Protein AF-A0A956T0K8-F1 (afdb_monomer_lite)

Structure (mmCIF, N/CA/C/O backbone):
data_AF-A0A956T0K8-F1
#
_entry.id   AF-A0A956T0K8-F1
#
loop_
_atom_site.group_PDB
_atom_site.id
_atom_site.type_symbol
_atom_site.label_atom_id
_atom_site.label_alt_id
_atom_site.label_comp_id
_atom_site.label_asym_id
_atom_site.label_entity_id
_atom_site.label_seq_id
_atom_site.pdbx_PDB_ins_code
_atom_site.Cartn_x
_atom_site.Cartn_y
_atom_site.Cartn_z
_atom_site.occupancy
_atom_site.B_iso_or_equiv
_atom_site.auth_seq_id
_atom_site.auth_comp_id
_atom_site.auth_asym_id
_atom_site.auth_atom_id
_atom_site.pdbx_PDB_model_num
ATOM 1 N N . MET A 1 1 ? -19.008 9.176 50.178 1.00 55.12 1 MET A N 1
ATOM 2 C CA . MET A 1 1 ? -18.070 8.315 49.416 1.00 55.12 1 MET A CA 1
ATOM 3 C C . MET A 1 1 ? -18.674 7.719 48.138 1.00 55.12 1 MET A C 1
ATOM 5 O O . MET A 1 1 ? -17.923 7.568 47.186 1.00 55.12 1 MET A O 1
ATOM 9 N N . ALA A 1 2 ? -19.985 7.441 48.067 1.00 60.44 2 ALA A N 1
ATOM 10 C CA . ALA A 1 2 ? -20.646 6.871 46.877 1.00 60.44 2 ALA A CA 1
ATOM 11 C C . ALA A 1 2 ? -20.454 7.692 45.579 1.00 60.44 2 ALA A C 1
ATOM 13 O O . ALA A 1 2 ? -19.979 7.152 44.586 1.00 60.44 2 ALA A O 1
ATOM 14 N N . LYS A 1 3 ? -20.647 9.020 45.631 1.00 66.50 3 LYS A N 1
ATOM 15 C CA . LYS A 1 3 ? -20.487 9.917 44.465 1.00 66.50 3 LYS A CA 1
ATOM 16 C C . LYS A 1 3 ? -19.107 9.870 43.793 1.00 66.50 3 LYS A C 1
ATOM 18 O O . LYS A 1 3 ? -19.010 10.012 42.582 1.00 66.50 3 LYS A O 1
ATOM 23 N N . LYS A 1 4 ? -18.023 9.663 44.556 1.00 71.81 4 LYS A N 1
ATOM 24 C CA . LYS A 1 4 ? -16.666 9.564 43.981 1.00 71.81 4 LYS A CA 1
ATOM 25 C C . LYS A 1 4 ? -16.478 8.268 43.188 1.00 71.81 4 LYS A C 1
ATOM 27 O O . LYS A 1 4 ? -15.819 8.306 42.160 1.00 71.81 4 LYS A O 1
ATOM 32 N N . LYS A 1 5 ? -17.062 7.150 43.640 1.00 75.56 5 LYS A N 1
ATOM 33 C CA . LYS A 1 5 ? -17.030 5.872 42.908 1.00 75.56 5 LYS A CA 1
ATOM 34 C C . LYS A 1 5 ? -17.850 5.942 41.619 1.00 75.56 5 LYS A C 1
ATOM 36 O O . LYS A 1 5 ? -17.378 5.468 40.597 1.00 75.56 5 LYS A O 1
ATOM 41 N N . GLU A 1 6 ? -19.018 6.579 41.650 1.00 80.69 6 GLU A N 1
ATOM 42 C CA . GLU A 1 6 ? -19.872 6.766 40.465 1.00 80.69 6 GLU A CA 1
ATOM 43 C C . GLU A 1 6 ? -19.186 7.612 39.383 1.00 80.69 6 GLU A C 1
ATOM 45 O O . GLU A 1 6 ? -19.193 7.234 38.216 1.00 80.69 6 GLU A O 1
ATOM 50 N N . ILE A 1 7 ? -18.511 8.702 39.771 1.00 84.12 7 ILE A N 1
ATOM 51 C CA . ILE A 1 7 ? -17.726 9.532 38.841 1.00 84.12 7 ILE A CA 1
ATOM 52 C C . ILE A 1 7 ? -16.559 8.738 38.235 1.00 84.12 7 ILE A C 1
ATOM 54 O O . ILE A 1 7 ? -16.278 8.870 37.048 1.00 84.12 7 ILE A O 1
ATOM 58 N N . LEU A 1 8 ? -15.894 7.894 39.028 1.00 85.88 8 LEU A N 1
ATOM 59 C CA . LEU A 1 8 ? -14.761 7.085 38.568 1.00 85.88 8 LEU A CA 1
ATOM 60 C C . LEU A 1 8 ? -15.205 5.991 37.587 1.00 85.88 8 LEU A C 1
ATOM 62 O O . LEU A 1 8 ? -14.549 5.778 36.573 1.00 85.88 8 LEU A O 1
ATOM 66 N N . ILE A 1 9 ? -16.347 5.351 37.851 1.00 88.19 9 ILE A N 1
ATOM 67 C CA . ILE A 1 9 ? -16.958 4.374 36.940 1.00 88.19 9 ILE A CA 1
ATOM 68 C C . ILE A 1 9 ? -17.377 5.059 35.636 1.00 88.19 9 ILE A C 1
ATOM 70 O O . ILE A 1 9 ? -17.067 4.550 34.564 1.00 88.19 9 ILE A O 1
ATOM 74 N N . LEU A 1 10 ? -18.012 6.232 35.707 1.00 88.69 10 LEU A N 1
ATOM 75 C CA . LEU A 1 10 ? -18.404 6.990 34.519 1.00 88.69 10 LEU A CA 1
ATOM 76 C C . LEU A 1 10 ? -17.187 7.396 33.675 1.00 88.69 10 LEU A C 1
ATOM 78 O O . LEU A 1 10 ? -17.200 7.215 32.461 1.00 88.69 10 LEU A O 1
ATOM 82 N N . ALA A 1 11 ? -16.119 7.886 34.308 1.00 86.88 11 ALA A N 1
ATOM 83 C CA . ALA A 1 11 ? -14.879 8.232 33.617 1.00 86.88 11 ALA A CA 1
ATOM 84 C C . ALA A 1 11 ? -14.235 7.011 32.940 1.00 86.88 11 ALA A C 1
ATOM 86 O O . ALA A 1 11 ? -13.750 7.118 31.817 1.00 86.88 11 ALA A O 1
ATOM 87 N N . LEU A 1 12 ? -14.277 5.844 33.588 1.00 90.56 12 LEU A N 1
ATOM 88 C CA . LEU A 1 12 ? -13.732 4.604 33.038 1.00 90.56 12 LEU A CA 1
ATOM 89 C C . LEU A 1 12 ? -14.562 4.091 31.853 1.00 90.56 12 LEU A C 1
ATOM 91 O O . LEU A 1 12 ? -13.997 3.674 30.848 1.00 90.56 12 LEU A O 1
ATOM 95 N N . VAL A 1 13 ? -15.891 4.197 31.923 1.00 90.81 13 VAL A N 1
ATOM 96 C CA . VAL A 1 13 ? -16.788 3.877 30.800 1.00 90.81 13 VAL A CA 1
ATOM 97 C C . VAL A 1 13 ? -16.529 4.812 29.620 1.00 90.81 13 VAL A C 1
ATOM 99 O O . VAL A 1 13 ? -16.389 4.341 28.496 1.00 90.81 13 VAL A O 1
ATOM 102 N N . ILE A 1 14 ? -16.404 6.121 29.862 1.00 90.31 14 ILE A N 1
ATOM 103 C CA . ILE A 1 14 ? -16.082 7.098 28.812 1.00 90.31 14 ILE A CA 1
ATOM 104 C C . ILE A 1 14 ? -14.722 6.786 28.187 1.00 90.31 14 ILE A C 1
ATOM 106 O O . ILE A 1 14 ? -14.610 6.816 26.967 1.00 90.31 14 ILE A O 1
ATOM 110 N N . ALA A 1 15 ? -13.712 6.445 28.991 1.00 87.19 15 ALA A N 1
ATOM 111 C CA . ALA A 1 15 ? -12.396 6.073 28.484 1.00 87.19 15 ALA A CA 1
ATOM 112 C C . ALA A 1 15 ? -12.467 4.823 27.597 1.00 87.19 15 ALA A C 1
ATOM 114 O O . ALA A 1 15 ? -11.975 4.857 26.477 1.00 87.19 15 ALA A O 1
ATOM 115 N N . VAL A 1 16 ? -13.147 3.761 28.040 1.00 89.06 16 VAL A N 1
ATOM 116 C CA . VAL A 1 16 ? -13.309 2.525 27.253 1.00 89.06 16 VAL A CA 1
ATOM 117 C C . VAL A 1 16 ? -14.063 2.787 25.950 1.00 89.06 16 VAL A C 1
ATOM 119 O O . VAL A 1 16 ? -13.635 2.322 24.895 1.00 89.06 16 VAL A O 1
ATOM 122 N N . VAL A 1 17 ? -15.150 3.561 25.993 1.00 85.75 17 VAL A N 1
ATOM 123 C CA . VAL A 1 17 ? -15.908 3.940 24.791 1.00 85.75 17 VAL A CA 1
ATOM 124 C C . VAL A 1 17 ? -15.050 4.791 23.858 1.00 85.75 17 VAL A C 1
ATOM 126 O O . VAL A 1 17 ? -15.041 4.544 22.658 1.00 85.75 17 VAL A O 1
ATOM 129 N N . ALA A 1 18 ? -14.286 5.749 24.384 1.00 80.31 18 ALA A N 1
ATOM 130 C CA . ALA A 1 18 ? -13.391 6.581 23.588 1.00 80.31 18 ALA A CA 1
ATOM 131 C C . ALA A 1 18 ? -12.280 5.753 22.928 1.00 80.31 18 ALA A C 1
ATOM 133 O O . ALA A 1 18 ? -12.022 5.939 21.742 1.00 80.31 18 ALA A O 1
ATOM 134 N N . THR A 1 19 ? -11.670 4.805 23.646 1.00 79.62 19 THR A N 1
ATOM 135 C CA . THR A 1 19 ? -10.662 3.890 23.088 1.00 79.62 19 THR A CA 1
ATOM 136 C C . THR A 1 19 ? -11.269 2.980 22.024 1.00 79.62 19 THR A C 1
ATOM 138 O O . THR A 1 19 ? -10.684 2.809 20.959 1.00 79.62 19 THR A O 1
ATOM 141 N N . PHE A 1 20 ? -12.465 2.443 22.267 1.00 78.06 20 PHE A N 1
ATOM 142 C CA . PHE A 1 20 ? -13.163 1.596 21.303 1.00 78.06 20 PHE A CA 1
ATOM 143 C C . PHE A 1 20 ? -13.554 2.369 20.038 1.00 78.06 20 PHE A C 1
ATOM 145 O O . PHE A 1 20 ? -13.372 1.870 18.930 1.00 78.06 20 PHE A O 1
ATOM 152 N N . CYS A 1 21 ? -14.034 3.606 20.185 1.00 72.94 21 CYS A N 1
ATOM 153 C CA . CYS A 1 21 ? -14.300 4.500 19.063 1.00 72.94 21 CYS A CA 1
ATOM 154 C C . CYS A 1 21 ? -13.008 4.827 18.305 1.00 72.94 21 CYS A C 1
ATOM 156 O O . CYS A 1 21 ? -12.973 4.671 17.091 1.00 72.94 21 CYS A O 1
ATOM 158 N N . ALA A 1 22 ? -11.934 5.216 18.994 1.00 68.25 22 ALA A N 1
ATOM 159 C CA . ALA A 1 22 ? -10.655 5.528 18.356 1.00 68.25 22 ALA A CA 1
ATOM 160 C C . ALA A 1 22 ? -10.104 4.341 17.547 1.00 68.25 22 ALA A C 1
ATOM 162 O O . ALA A 1 22 ? -9.635 4.536 16.430 1.00 68.25 22 ALA A O 1
ATOM 163 N N . TYR A 1 23 ? -10.235 3.121 18.072 1.00 66.31 23 TYR A N 1
ATOM 164 C CA . TYR A 1 23 ? -9.841 1.896 17.377 1.00 66.31 23 TYR A CA 1
ATOM 165 C C . TYR A 1 23 ? -10.723 1.606 16.151 1.00 66.31 23 TYR A C 1
ATOM 167 O O . TYR A 1 23 ? -10.218 1.315 15.075 1.00 66.31 23 TYR A O 1
ATOM 175 N N . ARG A 1 24 ? -12.050 1.761 16.270 1.00 63.16 24 ARG A N 1
ATOM 176 C CA . ARG A 1 24 ? -13.009 1.562 15.163 1.00 63.16 24 ARG A CA 1
ATOM 177 C C . ARG A 1 24 ? -12.882 2.578 14.025 1.00 63.16 24 ARG A C 1
ATOM 179 O O . ARG A 1 24 ? -13.339 2.285 12.925 1.00 63.16 24 ARG A O 1
ATOM 186 N N . PHE A 1 25 ? -12.339 3.763 14.294 1.00 63.31 25 PHE A N 1
ATOM 187 C CA . PHE A 1 25 ? -12.208 4.844 13.312 1.00 63.31 25 PHE A CA 1
ATOM 188 C C . PHE A 1 25 ? -10.777 5.035 12.796 1.00 63.31 25 PHE A C 1
ATOM 190 O O . PHE A 1 25 ? -10.540 5.960 12.013 1.00 63.31 25 PHE A O 1
ATOM 197 N N . GLN A 1 26 ? -9.822 4.190 13.194 1.00 69.31 26 GLN A N 1
ATOM 198 C CA . GLN A 1 26 ? -8.510 4.194 12.559 1.00 69.31 26 GLN A CA 1
ATOM 199 C C . GLN A 1 26 ? -8.651 3.720 11.114 1.00 69.31 26 GLN A C 1
ATOM 201 O O . GLN A 1 26 ? -9.156 2.634 10.841 1.00 69.31 26 GLN A O 1
ATOM 206 N N . LYS A 1 27 ? -8.228 4.574 10.177 1.00 80.25 27 LYS A N 1
ATOM 207 C CA . LYS A 1 27 ? -8.081 4.157 8.785 1.00 80.25 27 LYS A CA 1
ATOM 208 C C . LYS A 1 27 ? -6.924 3.153 8.718 1.00 80.25 27 LYS A C 1
ATOM 210 O O . LYS A 1 27 ? -5.864 3.486 9.259 1.00 80.25 27 LYS A O 1
ATOM 215 N N . PRO A 1 28 ? -7.111 1.995 8.064 1.00 87.56 28 PRO A N 1
ATOM 216 C CA . PRO A 1 28 ? -6.049 1.017 7.893 1.00 87.56 28 PRO A CA 1
ATOM 217 C C . PRO A 1 28 ? -4.850 1.671 7.208 1.00 87.56 28 PRO A C 1
ATOM 219 O O . PRO A 1 28 ? -4.991 2.528 6.325 1.00 87.56 28 PRO A O 1
ATOM 222 N N . THR A 1 29 ? -3.660 1.302 7.654 1.00 90.50 29 THR A N 1
ATOM 223 C CA . THR A 1 29 ? -2.408 1.739 7.048 1.00 90.50 29 THR A CA 1
ATOM 224 C C . THR A 1 29 ? -2.145 0.863 5.842 1.00 90.50 29 THR A C 1
ATOM 226 O O . THR A 1 29 ? -2.156 -0.354 5.952 1.00 90.50 29 THR A O 1
ATOM 229 N N . ILE A 1 30 ? -1.932 1.475 4.684 1.00 93.00 30 ILE A N 1
ATOM 230 C CA . ILE A 1 30 ? -1.665 0.734 3.456 1.00 93.00 30 ILE A CA 1
ATOM 231 C C . ILE A 1 30 ? -0.282 1.122 2.976 1.00 93.00 30 ILE A C 1
ATOM 233 O O . ILE A 1 30 ? 0.019 2.313 2.819 1.00 93.00 30 ILE A O 1
ATOM 237 N N . SER A 1 31 ? 0.535 0.105 2.760 1.00 91.06 31 SER A N 1
ATOM 238 C CA . SER A 1 31 ? 1.911 0.237 2.317 1.00 91.06 31 SER A CA 1
ATOM 239 C C . SER A 1 31 ? 2.233 -0.782 1.236 1.00 91.06 31 SER A C 1
ATOM 241 O O . SER A 1 31 ? 1.499 -1.741 0.989 1.00 91.06 31 SER A O 1
ATOM 243 N N . ILE A 1 32 ? 3.331 -0.513 0.549 1.00 88.44 32 ILE A N 1
ATOM 244 C CA . ILE A 1 32 ? 4.013 -1.448 -0.324 1.00 88.44 32 ILE A CA 1
ATOM 245 C C . ILE A 1 32 ? 5.412 -1.599 0.260 1.00 88.44 32 ILE A C 1
ATOM 247 O O . ILE A 1 32 ? 6.176 -0.633 0.267 1.00 88.44 32 ILE A O 1
ATOM 251 N N . SER A 1 33 ? 5.711 -2.778 0.807 1.00 84.88 33 SER A N 1
ATOM 252 C CA . SER A 1 33 ? 6.988 -3.107 1.452 1.00 84.88 33 SER A CA 1
ATOM 253 C C . SER A 1 33 ? 7.466 -2.017 2.422 1.00 84.88 33 SER A C 1
ATOM 255 O O . SER A 1 33 ? 8.589 -1.520 2.337 1.00 84.88 33 SER A O 1
ATOM 257 N N . GLY A 1 34 ? 6.574 -1.597 3.319 1.00 83.62 34 GLY A N 1
ATOM 258 C CA . GLY A 1 34 ? 6.833 -0.587 4.340 1.00 83.62 34 GLY A CA 1
ATOM 259 C C . GLY A 1 34 ? 6.797 0.871 3.870 1.00 83.62 34 GLY A C 1
ATOM 260 O O . GLY A 1 34 ? 6.978 1.755 4.706 1.00 83.62 34 GLY A O 1
ATOM 261 N N . VAL A 1 35 ? 6.548 1.149 2.583 1.00 85.62 35 VAL A N 1
ATOM 262 C CA . VAL A 1 35 ? 6.443 2.513 2.032 1.00 85.62 35 VAL A CA 1
ATOM 263 C C . VAL A 1 35 ? 4.988 2.869 1.736 1.00 85.62 35 VAL A C 1
ATOM 265 O O . VAL A 1 35 ? 4.244 2.092 1.141 1.00 85.62 35 VAL A O 1
ATOM 268 N N . SER A 1 36 ? 4.564 4.067 2.125 1.00 90.38 36 SER A N 1
ATOM 269 C CA . SER A 1 36 ? 3.200 4.571 1.959 1.00 90.38 36 SER A CA 1
ATOM 270 C C . SER A 1 36 ? 3.167 5.921 1.237 1.00 90.38 36 SER A C 1
ATOM 272 O O . SER A 1 36 ? 4.161 6.634 1.147 1.00 90.38 36 SER A O 1
ATOM 274 N N . LEU A 1 37 ? 1.988 6.363 0.784 1.00 88.12 37 LEU A N 1
ATOM 275 C CA . LEU A 1 37 ? 1.824 7.703 0.185 1.00 88.12 37 LEU A CA 1
ATOM 276 C C . LEU A 1 37 ? 2.088 8.870 1.158 1.00 88.12 37 LEU A C 1
ATOM 278 O O . LEU A 1 37 ? 2.094 10.033 0.739 1.00 88.12 37 LEU A O 1
ATOM 282 N N . LYS A 1 38 ? 2.221 8.582 2.457 1.00 88.00 38 LYS A N 1
ATOM 283 C CA . LYS A 1 38 ? 2.547 9.569 3.494 1.00 88.00 38 LYS A CA 1
ATOM 284 C C . LYS A 1 38 ? 4.054 9.774 3.630 1.00 88.00 38 LYS A C 1
ATOM 286 O O . LYS A 1 38 ? 4.464 10.736 4.274 1.00 88.00 38 LYS A O 1
ATOM 291 N N . ASP A 1 39 ? 4.850 8.890 3.038 1.00 82.00 39 ASP A N 1
ATOM 292 C CA . ASP A 1 39 ? 6.295 8.970 3.094 1.00 82.00 39 ASP A CA 1
ATOM 293 C C . ASP A 1 39 ? 6.843 10.081 2.200 1.00 82.00 39 ASP A C 1
ATOM 295 O O . ASP A 1 39 ? 6.268 10.484 1.184 1.00 82.00 39 ASP A O 1
ATOM 299 N N . THR A 1 40 ? 7.981 10.605 2.636 1.00 78.81 40 THR A N 1
ATOM 300 C CA . THR A 1 40 ? 8.769 11.589 1.901 1.00 78.81 40 THR A CA 1
ATOM 301 C C . THR A 1 40 ? 9.882 10.873 1.158 1.00 78.81 40 THR A C 1
ATOM 303 O O . THR A 1 40 ? 10.232 9.735 1.483 1.00 78.81 40 THR A O 1
ATOM 306 N N . ARG A 1 41 ? 10.525 11.565 0.218 1.00 73.25 41 ARG A N 1
ATOM 307 C CA . ARG A 1 41 ? 11.769 11.078 -0.385 1.00 73.25 41 ARG A CA 1
ATOM 308 C C . ARG A 1 41 ? 12.823 10.690 0.658 1.00 73.25 41 ARG A C 1
ATOM 310 O O . ARG A 1 41 ? 13.483 9.675 0.515 1.00 73.25 41 ARG A O 1
ATOM 317 N N . ALA A 1 42 ? 12.965 11.469 1.730 1.00 73.19 42 A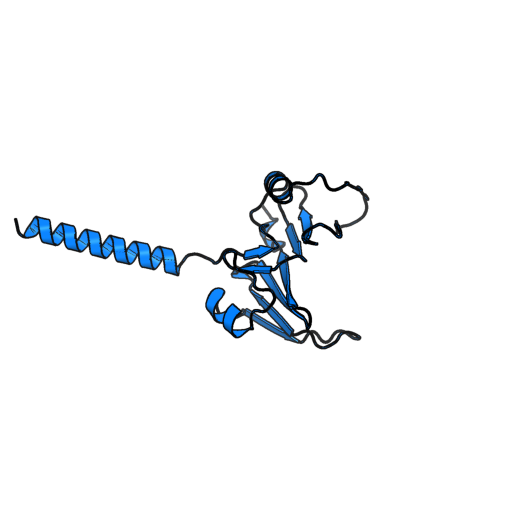LA A N 1
ATOM 318 C CA . ALA A 1 42 ? 13.945 11.175 2.772 1.00 73.19 42 ALA A CA 1
ATOM 319 C C . ALA A 1 42 ? 13.586 9.910 3.574 1.00 73.19 42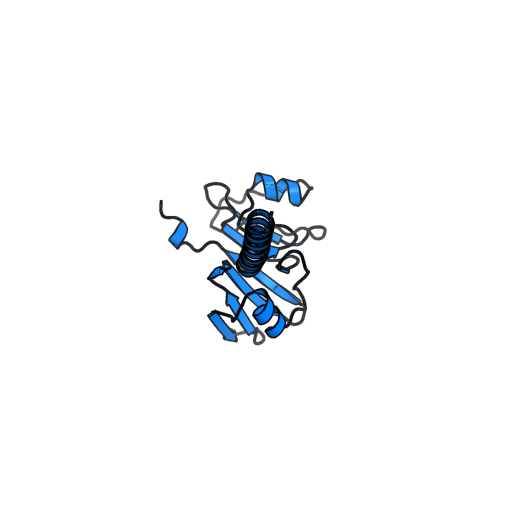 ALA A C 1
ATOM 321 O O . ALA A 1 42 ? 14.459 9.075 3.805 1.00 73.19 42 ALA A O 1
ATOM 322 N N . SER A 1 43 ? 12.314 9.748 3.970 1.00 76.94 43 SER A N 1
ATOM 323 C CA . SER A 1 43 ? 11.884 8.567 4.734 1.00 76.94 43 SER A CA 1
ATOM 324 C C . SER A 1 43 ? 11.930 7.299 3.885 1.00 76.94 43 SER A C 1
ATOM 326 O O . SER A 1 43 ? 12.553 6.327 4.296 1.00 76.94 43 SER A O 1
ATOM 328 N N . SER A 1 44 ? 11.402 7.327 2.663 1.00 72.06 44 SER A N 1
ATOM 329 C CA . SER A 1 44 ? 11.473 6.185 1.736 1.00 72.06 44 SER A CA 1
ATOM 330 C C . SER A 1 44 ? 12.915 5.762 1.424 1.00 72.06 44 SER A C 1
ATOM 332 O O . SER A 1 44 ? 13.222 4.577 1.518 1.00 72.06 44 SER A O 1
ATOM 334 N N . CYS A 1 45 ? 13.834 6.703 1.166 1.00 69.62 45 CYS A N 1
ATOM 335 C CA . CYS A 1 45 ? 15.253 6.376 0.985 1.00 69.62 45 CYS A CA 1
ATOM 336 C C . CYS A 1 45 ? 15.878 5.722 2.228 1.00 69.62 45 CYS A C 1
ATOM 338 O O . CYS A 1 45 ? 16.692 4.817 2.085 1.00 69.62 45 CYS A O 1
ATOM 340 N N . SER A 1 46 ? 15.503 6.151 3.440 1.00 70.56 46 SER A N 1
ATOM 341 C CA . SER A 1 46 ? 15.995 5.519 4.673 1.00 70.56 46 SER A CA 1
ATOM 342 C C . SER A 1 46 ? 15.410 4.123 4.912 1.00 70.56 46 SER A C 1
ATOM 344 O O . SER A 1 46 ? 16.123 3.240 5.368 1.00 70.56 46 SER A O 1
ATOM 346 N N . HIS A 1 47 ? 14.138 3.903 4.563 1.00 66.81 47 HIS A N 1
ATOM 347 C CA . HIS A 1 47 ? 13.459 2.613 4.723 1.00 66.81 47 HIS A CA 1
ATOM 348 C C . HIS A 1 47 ? 13.981 1.544 3.759 1.00 66.81 47 HIS A C 1
ATOM 350 O O . HIS A 1 47 ? 13.980 0.363 4.091 1.00 66.81 47 HIS A O 1
ATOM 356 N N . LEU A 1 48 ? 14.421 1.954 2.570 1.00 69.19 48 LEU A N 1
ATOM 357 C CA . LEU A 1 48 ? 14.898 1.043 1.527 1.00 69.19 48 LEU A CA 1
ATOM 358 C C . LEU A 1 48 ? 16.414 0.781 1.595 1.00 69.19 48 LEU A C 1
ATOM 360 O O . LEU A 1 48 ? 16.933 0.054 0.755 1.00 69.19 48 LEU A O 1
ATOM 364 N N . GLU A 1 49 ? 17.088 1.370 2.590 1.00 55.41 49 GLU A N 1
ATOM 365 C CA . GLU A 1 49 ? 18.458 1.156 3.083 1.00 55.41 49 GLU A CA 1
ATOM 366 C C . GLU A 1 49 ? 19.551 0.678 2.105 1.00 55.41 49 GLU A C 1
ATOM 368 O O . GLU A 1 49 ? 20.498 0.044 2.538 1.00 55.41 49 GLU A O 1
ATOM 373 N N . PHE A 1 50 ? 19.520 1.024 0.816 1.00 48.31 50 PHE A N 1
ATOM 374 C CA . PHE A 1 50 ? 20.675 0.925 -0.082 1.00 48.31 50 PHE A CA 1
ATOM 375 C C . PHE A 1 50 ? 20.581 2.005 -1.158 1.00 48.31 50 PHE A C 1
ATOM 377 O O . PHE A 1 50 ? 19.569 2.103 -1.848 1.00 48.31 50 PHE A O 1
ATOM 384 N N . ASP A 1 51 ? 21.644 2.804 -1.304 1.00 41.34 51 ASP A N 1
ATOM 385 C CA . ASP A 1 51 ? 21.824 3.766 -2.395 1.00 41.34 51 ASP A CA 1
ATOM 386 C C . ASP A 1 51 ? 21.571 3.078 -3.749 1.00 41.34 51 ASP A C 1
ATOM 388 O O . ASP A 1 51 ? 22.424 2.365 -4.283 1.00 41.34 51 ASP A O 1
ATOM 392 N N . ASP A 1 52 ? 20.364 3.263 -4.280 1.00 40.66 52 ASP A N 1
ATOM 393 C CA . ASP A 1 52 ? 19.967 2.784 -5.593 1.00 40.66 52 ASP A CA 1
ATOM 394 C C . ASP A 1 52 ? 20.539 3.736 -6.653 1.00 40.66 52 ASP A C 1
ATOM 396 O O . ASP A 1 52 ? 20.459 4.969 -6.539 1.00 40.66 52 ASP A O 1
ATOM 400 N N . TYR A 1 53 ? 21.212 3.175 -7.655 1.00 37.34 53 TYR A N 1
ATOM 401 C CA . TYR A 1 53 ? 21.946 3.946 -8.651 1.00 37.34 53 TYR A CA 1
ATOM 402 C C . TYR A 1 53 ? 20.966 4.734 -9.525 1.00 37.34 53 TYR A C 1
ATOM 404 O O . TYR A 1 53 ? 20.347 4.223 -10.451 1.00 37.34 53 TYR A O 1
ATOM 412 N N . ARG A 1 54 ? 20.869 6.028 -9.220 1.00 43.38 54 ARG A N 1
ATOM 413 C CA . ARG A 1 54 ? 20.139 7.052 -9.970 1.00 43.38 54 ARG A CA 1
ATOM 414 C C . ARG A 1 54 ? 20.625 7.114 -11.420 1.00 43.38 54 ARG A C 1
ATOM 416 O O . ARG A 1 54 ? 21.691 7.675 -11.677 1.00 43.38 54 ARG A O 1
ATOM 423 N N . HIS A 1 55 ? 19.817 6.651 -12.372 1.00 35.91 55 HIS A N 1
ATOM 424 C CA . HIS A 1 55 ? 19.889 7.161 -13.740 1.00 35.91 55 HIS A CA 1
ATOM 425 C C . HIS A 1 55 ? 18.773 8.182 -13.948 1.00 35.91 55 HIS A C 1
ATOM 427 O O . HIS A 1 55 ? 17.606 7.846 -14.100 1.00 35.91 55 HIS A O 1
ATOM 433 N N . PHE A 1 56 ? 19.161 9.457 -13.921 1.00 40.09 56 PHE A N 1
ATOM 434 C CA . PHE A 1 56 ? 18.323 10.555 -14.377 1.00 40.09 56 PHE A CA 1
ATOM 435 C C . PHE A 1 56 ? 18.180 10.445 -15.897 1.00 40.09 56 PHE A C 1
ATOM 437 O O . PHE A 1 56 ? 19.154 10.656 -16.619 1.00 40.09 56 PHE A O 1
ATOM 444 N N . SER A 1 57 ? 16.983 10.117 -16.371 1.00 35.06 57 SER A N 1
ATOM 445 C CA . SER A 1 57 ? 16.593 10.314 -17.766 1.00 35.06 57 SER A CA 1
ATOM 446 C C . SER A 1 57 ? 15.529 11.399 -17.787 1.00 35.06 57 SER A C 1
ATOM 448 O O . SER A 1 57 ? 14.457 11.242 -17.213 1.00 35.06 57 SER A O 1
ATOM 450 N N . SER A 1 58 ? 15.880 12.536 -18.376 1.00 41.50 58 SER A N 1
ATOM 451 C CA . SER A 1 58 ? 15.157 13.802 -18.314 1.00 41.50 58 SER A CA 1
ATOM 452 C C . SER A 1 58 ? 13.984 13.902 -19.286 1.00 41.50 58 SER A C 1
ATOM 454 O O . SER A 1 58 ? 13.795 14.977 -19.838 1.00 41.50 58 SER A O 1
ATOM 456 N N . ASP A 1 59 ? 13.213 12.841 -19.516 1.00 38.66 59 ASP A N 1
ATOM 457 C CA . ASP A 1 59 ? 12.107 12.897 -20.475 1.00 38.66 59 ASP A CA 1
ATOM 458 C C . ASP A 1 59 ? 10.878 12.138 -19.943 1.00 38.66 59 ASP A C 1
ATOM 460 O O . ASP A 1 59 ? 10.891 10.924 -19.780 1.00 38.66 59 ASP A O 1
ATOM 464 N N . GLU A 1 60 ? 9.839 12.922 -19.644 1.00 41.69 60 GLU A N 1
ATOM 465 C CA . GLU A 1 60 ? 8.423 12.560 -19.481 1.00 41.69 60 GLU A CA 1
ATOM 466 C C . GLU A 1 60 ? 8.055 11.399 -18.519 1.00 41.69 60 GLU A C 1
ATOM 468 O O . GLU A 1 60 ? 7.957 10.229 -18.873 1.00 41.69 60 GLU A O 1
ATOM 473 N N . TRP A 1 61 ? 7.688 11.797 -17.292 1.00 43.97 61 TRP A N 1
ATOM 474 C CA . TRP A 1 61 ? 6.595 11.231 -16.477 1.00 43.97 61 TRP A CA 1
ATOM 475 C C . TRP A 1 61 ? 6.578 9.740 -16.119 1.00 43.97 61 TRP A C 1
ATOM 477 O O . TRP A 1 61 ? 5.499 9.224 -15.844 1.00 43.97 61 TRP A O 1
ATOM 487 N N . THR A 1 62 ? 7.713 9.056 -15.994 1.00 41.12 62 THR A N 1
ATOM 488 C CA . THR A 1 62 ? 7.739 7.775 -15.260 1.00 41.12 62 THR A CA 1
ATOM 489 C C . THR A 1 62 ? 9.159 7.437 -14.821 1.00 41.12 62 THR A C 1
ATOM 491 O O . THR A 1 62 ? 9.999 7.057 -15.633 1.00 41.12 62 THR A O 1
ATOM 494 N N . GLU A 1 63 ? 9.439 7.598 -13.529 1.00 43.56 63 GLU A N 1
ATOM 495 C CA . GLU A 1 63 ? 10.577 6.923 -12.909 1.00 43.56 63 GLU A CA 1
ATOM 496 C C . GLU A 1 63 ? 10.167 5.453 -12.739 1.00 43.56 63 GLU A C 1
ATOM 498 O O . GLU A 1 63 ? 9.046 5.205 -12.315 1.00 43.56 63 GLU A O 1
ATOM 503 N N . HIS A 1 64 ? 11.016 4.503 -13.136 1.00 40.59 64 HIS A N 1
ATOM 504 C CA . HIS A 1 64 ? 10.792 3.071 -12.933 1.00 40.59 64 HIS A CA 1
ATOM 505 C C . HIS A 1 64 ? 12.083 2.458 -12.395 1.00 40.59 64 HIS A C 1
ATOM 507 O O . HIS A 1 64 ? 13.101 2.438 -13.093 1.00 40.59 64 HIS A O 1
ATOM 513 N N . PHE A 1 65 ? 12.054 1.967 -11.158 1.00 42.38 65 PHE A N 1
ATOM 514 C CA . PHE A 1 65 ? 13.224 1.404 -10.485 1.00 42.38 65 PHE A CA 1
ATOM 515 C C . PHE A 1 65 ? 13.069 -0.112 -10.330 1.00 42.38 65 PHE A C 1
ATOM 517 O O . PHE A 1 65 ? 12.103 -0.590 -9.744 1.00 42.38 65 PHE A O 1
ATOM 524 N N . TYR A 1 66 ? 14.028 -0.877 -10.858 1.00 45.47 66 TYR A N 1
ATOM 525 C CA . TYR A 1 66 ? 14.054 -2.337 -10.748 1.00 45.47 66 TYR A CA 1
ATOM 526 C C . TYR A 1 66 ? 15.411 -2.795 -10.209 1.00 45.47 66 TYR A C 1
ATOM 528 O O . TYR A 1 66 ? 16.414 -2.774 -10.924 1.00 45.47 66 TYR A O 1
ATOM 536 N N . ARG A 1 67 ? 15.433 -3.280 -8.966 1.00 41.16 67 ARG A N 1
ATOM 537 C CA . ARG A 1 67 ? 16.552 -4.041 -8.393 1.00 41.16 67 ARG A CA 1
ATOM 538 C C . ARG A 1 67 ? 16.090 -5.460 -8.076 1.00 41.16 67 ARG A C 1
ATOM 540 O O . ARG A 1 67 ? 15.087 -5.638 -7.393 1.00 41.16 67 ARG A O 1
ATOM 547 N N . MET A 1 68 ? 16.837 -6.463 -8.539 1.00 39.78 68 MET A N 1
ATOM 548 C CA . MET A 1 68 ? 16.541 -7.894 -8.325 1.00 39.78 68 MET A CA 1
ATOM 549 C C . MET A 1 68 ? 16.658 -8.337 -6.852 1.00 39.78 68 MET A C 1
ATOM 551 O O . MET A 1 68 ? 16.141 -9.388 -6.489 1.00 39.78 68 MET A O 1
ATOM 555 N N . ASP A 1 69 ? 17.356 -7.554 -6.027 1.00 43.44 69 ASP A N 1
ATOM 556 C CA . ASP A 1 69 ? 17.546 -7.712 -4.578 1.00 43.44 69 ASP A CA 1
ATOM 557 C C . ASP A 1 69 ? 16.712 -6.716 -3.750 1.00 43.44 69 ASP A C 1
ATOM 559 O O . ASP A 1 69 ? 16.760 -6.737 -2.522 1.00 43.44 69 ASP A O 1
ATOM 563 N N . SER A 1 70 ? 15.948 -5.849 -4.417 1.00 54.59 70 SER A N 1
ATOM 564 C CA . SER A 1 70 ? 15.036 -4.907 -3.776 1.00 54.59 70 SER A CA 1
ATOM 565 C C . SER A 1 70 ? 13.630 -5.480 -3.708 1.00 54.59 70 SER A C 1
ATOM 567 O O . SER A 1 70 ? 13.269 -6.394 -4.450 1.00 54.59 70 SER A O 1
ATOM 569 N N . ALA A 1 71 ? 12.796 -4.855 -2.887 1.00 57.00 71 ALA A N 1
ATOM 570 C CA . ALA A 1 71 ? 11.369 -5.113 -2.848 1.00 57.00 71 ALA A CA 1
ATOM 571 C C . ALA A 1 71 ? 10.646 -4.866 -4.191 1.00 57.00 71 ALA A C 1
ATOM 573 O O . ALA A 1 71 ? 9.444 -5.050 -4.236 1.00 57.00 71 ALA A O 1
ATOM 574 N N . ASN A 1 72 ? 11.322 -4.492 -5.288 1.00 70.69 72 ASN A N 1
ATOM 575 C CA . ASN A 1 72 ? 10.726 -4.316 -6.615 1.00 70.69 72 ASN A CA 1
ATOM 576 C C . ASN A 1 72 ? 9.565 -3.307 -6.600 1.00 70.69 72 ASN A C 1
ATOM 578 O O . ASN A 1 72 ? 8.482 -3.574 -7.128 1.00 70.69 72 ASN A O 1
ATOM 582 N N . ILE A 1 73 ? 9.788 -2.189 -5.904 1.00 74.88 73 ILE A N 1
ATOM 583 C CA . ILE A 1 73 ? 8.826 -1.103 -5.728 1.00 74.88 73 ILE A CA 1
ATOM 584 C C . ILE A 1 73 ? 9.168 0.006 -6.710 1.00 74.88 73 ILE A C 1
ATOM 586 O O . ILE A 1 73 ? 10.302 0.478 -6.760 1.00 74.88 73 ILE A O 1
ATOM 590 N N . ASP A 1 74 ? 8.154 0.469 -7.415 1.00 76.38 74 ASP A N 1
ATOM 591 C CA . ASP A 1 74 ? 8.200 1.669 -8.217 1.00 76.38 74 ASP A CA 1
ATOM 592 C C . ASP A 1 74 ? 7.651 2.862 -7.423 1.00 76.38 74 ASP A C 1
ATOM 594 O O . ASP A 1 74 ? 6.529 2.803 -6.910 1.00 76.38 74 ASP A O 1
ATOM 598 N N . ILE A 1 75 ? 8.442 3.932 -7.300 1.00 78.81 75 ILE A N 1
ATOM 599 C CA . ILE A 1 75 ? 8.091 5.143 -6.549 1.00 78.81 75 ILE A CA 1
ATOM 600 C C . ILE A 1 75 ? 8.179 6.341 -7.478 1.00 78.81 75 ILE A C 1
ATOM 602 O O . ILE A 1 75 ? 9.257 6.696 -7.941 1.00 78.81 75 ILE A O 1
ATOM 606 N N . VAL A 1 76 ? 7.051 7.018 -7.670 1.00 80.06 76 VAL A N 1
ATOM 607 C CA . VAL A 1 76 ? 6.983 8.261 -8.439 1.00 80.06 76 VAL A CA 1
ATOM 608 C C . VAL A 1 76 ? 6.791 9.422 -7.479 1.00 80.06 76 VAL A C 1
ATOM 610 O O . VAL A 1 76 ? 5.808 9.452 -6.731 1.00 80.06 76 VAL A O 1
ATOM 613 N N . TYR A 1 77 ? 7.698 10.394 -7.523 1.00 78.81 77 TYR A N 1
ATOM 614 C CA . TYR A 1 77 ? 7.594 11.642 -6.768 1.00 78.81 77 TYR A CA 1
ATOM 615 C C . TYR A 1 77 ? 6.963 12.759 -7.606 1.00 78.81 77 TYR A C 1
ATOM 617 O O . TYR A 1 77 ? 7.084 12.779 -8.828 1.00 78.81 77 TYR A O 1
ATOM 625 N N . ASP A 1 78 ? 6.300 13.704 -6.944 1.00 77.25 78 ASP A N 1
ATOM 626 C CA . ASP A 1 78 ? 5.949 14.993 -7.545 1.00 77.25 78 ASP A CA 1
ATOM 627 C C . ASP A 1 78 ? 7.102 16.010 -7.430 1.00 77.25 78 ASP A C 1
ATOM 629 O O . ASP A 1 78 ? 8.131 15.757 -6.796 1.00 77.25 78 ASP A O 1
ATOM 633 N N . GLU A 1 79 ? 6.920 17.197 -8.017 1.00 74.50 79 GLU A N 1
ATOM 634 C CA . GLU A 1 79 ? 7.909 18.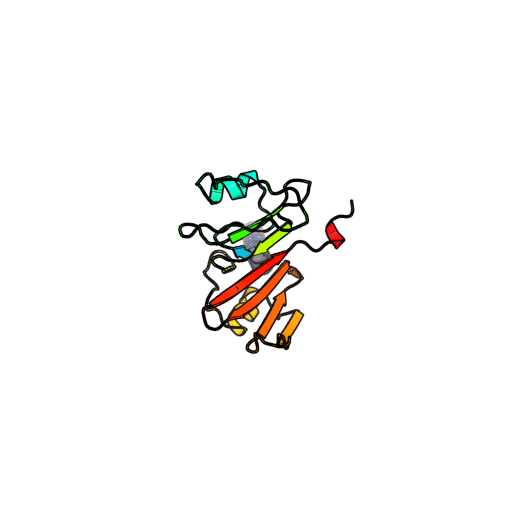287 -7.990 1.00 74.50 79 GLU A CA 1
ATOM 635 C C . GLU A 1 79 ? 8.270 18.753 -6.566 1.00 74.50 79 GLU A C 1
ATOM 637 O O . GLU A 1 79 ? 9.355 19.294 -6.347 1.00 74.50 79 GLU A O 1
ATOM 642 N N . SER A 1 80 ? 7.395 18.519 -5.580 1.00 76.00 80 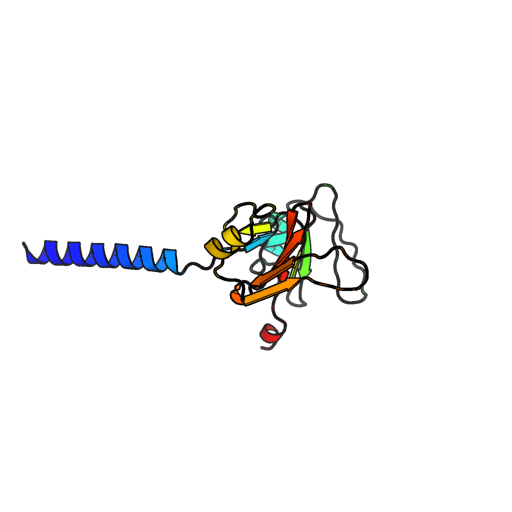SER A N 1
ATOM 643 C CA . SER A 1 80 ? 7.648 18.845 -4.171 1.00 76.00 80 SER A CA 1
ATOM 644 C C . SER A 1 80 ? 8.494 17.790 -3.446 1.00 76.00 80 SER A C 1
ATOM 646 O O . SER A 1 80 ? 8.899 18.002 -2.302 1.00 76.00 80 SER A O 1
ATOM 648 N N . GLY A 1 81 ? 8.770 16.649 -4.088 1.00 71.25 81 GLY A N 1
ATOM 649 C CA . GLY A 1 81 ? 9.450 15.503 -3.481 1.00 71.25 81 GLY A CA 1
ATOM 650 C C . GLY A 1 81 ? 8.534 14.629 -2.617 1.00 71.25 81 GLY A C 1
ATOM 651 O O . GLY A 1 81 ? 9.024 13.810 -1.832 1.00 71.25 81 GLY A O 1
ATOM 652 N N . SER A 1 82 ? 7.217 14.795 -2.746 1.00 80.00 82 SER A N 1
ATOM 653 C CA . SER A 1 82 ? 6.227 13.931 -2.108 1.00 80.00 82 SER A CA 1
ATOM 654 C C . SER A 1 82 ? 5.913 12.740 -3.006 1.00 80.00 82 SER A C 1
ATOM 656 O O . SER A 1 82 ? 5.875 12.868 -4.225 1.00 80.00 82 SER A O 1
ATOM 658 N N . ILE A 1 83 ? 5.628 11.579 -2.418 1.00 81.19 83 ILE A N 1
ATOM 659 C CA . ILE A 1 83 ? 5.250 10.398 -3.202 1.00 81.19 83 ILE A CA 1
ATOM 660 C C . ILE A 1 83 ? 3.872 10.624 -3.840 1.00 81.19 83 ILE A C 1
ATOM 662 O O . ILE A 1 83 ? 2.887 10.902 -3.143 1.00 81.19 83 ILE A O 1
ATOM 666 N N . HIS A 1 84 ? 3.815 10.516 -5.165 1.00 83.00 84 HIS A N 1
ATOM 667 C CA . HIS A 1 84 ? 2.615 10.631 -5.987 1.00 83.00 84 HIS A CA 1
ATOM 668 C C . HIS A 1 84 ? 2.039 9.263 -6.360 1.00 83.00 84 HIS A C 1
ATOM 670 O O . HIS A 1 84 ? 0.819 9.111 -6.341 1.00 83.00 84 HIS A O 1
ATOM 676 N N . ARG A 1 85 ? 2.880 8.264 -6.652 1.00 85.12 85 ARG A N 1
ATOM 677 C CA . ARG A 1 85 ? 2.454 6.893 -6.970 1.00 85.12 85 ARG A CA 1
ATOM 678 C C . ARG A 1 85 ? 3.430 5.866 -6.397 1.00 85.12 85 ARG A C 1
ATOM 680 O O . ARG A 1 85 ? 4.630 6.114 -6.381 1.00 85.12 85 ARG A O 1
ATOM 687 N N . LEU A 1 86 ? 2.890 4.737 -5.945 1.00 85.56 86 LEU A N 1
ATOM 688 C CA . LEU A 1 86 ? 3.629 3.537 -5.554 1.00 85.56 86 LEU A CA 1
ATOM 689 C C . LEU A 1 86 ? 3.016 2.319 -6.238 1.00 85.56 86 LEU A C 1
ATOM 691 O O . LEU A 1 86 ? 1.791 2.181 -6.271 1.00 85.56 86 LEU A O 1
ATOM 695 N N . GLU A 1 87 ? 3.845 1.422 -6.744 1.00 85.94 87 GLU A N 1
ATOM 696 C CA . GLU A 1 87 ? 3.416 0.142 -7.307 1.00 85.94 87 GLU A CA 1
ATOM 697 C C . GLU A 1 87 ? 4.509 -0.914 -7.133 1.00 85.94 87 GLU A C 1
ATOM 699 O O . GLU A 1 87 ? 5.664 -0.588 -6.893 1.00 85.94 87 GLU A O 1
ATOM 704 N N . GLY A 1 88 ? 4.151 -2.187 -7.261 1.00 82.94 88 GLY A N 1
ATOM 705 C CA . GLY A 1 88 ? 5.094 -3.290 -7.143 1.00 82.94 88 GLY A CA 1
ATOM 706 C C . GLY A 1 88 ? 5.199 -3.768 -5.703 1.00 82.94 88 GLY A C 1
ATOM 707 O O . GLY A 1 88 ? 4.268 -3.575 -4.926 1.00 82.94 88 GLY A O 1
ATOM 708 N N . GLY A 1 89 ? 6.301 -4.439 -5.388 1.00 83.69 89 GLY A N 1
ATOM 709 C CA . GLY A 1 89 ? 6.601 -5.023 -4.084 1.00 83.69 89 GLY A CA 1
ATOM 710 C C . GLY A 1 89 ? 5.506 -5.796 -3.373 1.00 83.69 89 GLY A C 1
ATOM 711 O O . GLY A 1 89 ? 4.627 -6.390 -3.996 1.00 83.69 89 GLY A O 1
ATOM 712 N N . ILE A 1 90 ? 5.652 -5.871 -2.050 1.00 87.88 90 ILE A N 1
ATOM 713 C CA . ILE A 1 90 ? 4.772 -6.646 -1.177 1.00 87.88 90 ILE A CA 1
ATOM 714 C C . ILE A 1 90 ? 3.624 -5.731 -0.743 1.00 87.88 90 ILE A C 1
ATOM 716 O O . ILE A 1 90 ? 3.873 -4.771 -0.010 1.00 87.88 90 ILE A O 1
ATOM 720 N N . PRO A 1 91 ? 2.383 -5.974 -1.189 1.00 90.75 91 PRO A N 1
ATOM 721 C CA . PRO A 1 91 ? 1.224 -5.234 -0.713 1.00 90.75 91 PRO A CA 1
ATOM 722 C C . PRO A 1 91 ? 0.962 -5.514 0.769 1.00 90.75 91 PRO A C 1
ATOM 724 O O . PRO A 1 91 ? 0.931 -6.668 1.186 1.00 90.75 91 PRO A O 1
ATOM 727 N N . GLU A 1 92 ? 0.704 -4.472 1.554 1.00 92.94 92 GLU A N 1
ATOM 728 C CA . GLU A 1 92 ? 0.499 -4.591 2.998 1.00 92.94 92 GLU A CA 1
ATOM 729 C C . GLU A 1 92 ? -0.728 -3.805 3.471 1.00 92.94 92 GLU A C 1
ATOM 731 O O . GLU A 1 92 ? -0.966 -2.664 3.056 1.00 92.94 92 GLU A O 1
ATOM 736 N N . VAL A 1 93 ? -1.486 -4.399 4.393 1.00 93.62 93 VAL A N 1
ATOM 737 C CA . VAL A 1 93 ? -2.571 -3.737 5.131 1.00 93.62 93 VAL A CA 1
ATOM 738 C C . VAL A 1 93 ? -2.283 -3.878 6.621 1.00 93.62 93 VAL A C 1
ATOM 740 O O . VAL A 1 93 ? -2.150 -4.983 7.131 1.00 93.62 93 VAL A O 1
ATOM 743 N N . ASP A 1 94 ? -2.133 -2.749 7.309 1.00 90.62 94 ASP A N 1
ATOM 744 C CA . ASP A 1 94 ? -1.697 -2.652 8.707 1.00 90.62 94 ASP A CA 1
ATOM 745 C C . ASP A 1 94 ? -0.395 -3.427 9.005 1.00 90.62 94 ASP A C 1
ATOM 747 O O . ASP A 1 94 ? -0.167 -3.894 10.120 1.00 90.62 94 ASP A O 1
ATOM 751 N N . GLY A 1 95 ? 0.485 -3.529 8.001 1.00 87.06 95 GLY A N 1
ATOM 752 C CA . GLY A 1 95 ? 1.763 -4.244 8.077 1.00 87.06 95 GLY A CA 1
ATOM 753 C C . GLY A 1 95 ? 1.670 -5.759 7.865 1.00 87.06 95 GLY A C 1
ATOM 754 O O . GLY A 1 95 ? 2.689 -6.438 7.962 1.00 87.06 95 GLY A O 1
ATOM 755 N N . GLU A 1 96 ? 0.484 -6.305 7.579 1.00 93.00 96 GLU A N 1
ATOM 756 C CA . GLU A 1 96 ? 0.311 -7.704 7.179 1.00 93.00 96 GLU A CA 1
ATOM 757 C C . GLU A 1 96 ? 0.401 -7.846 5.655 1.00 93.00 96 GLU A C 1
ATOM 759 O O . GLU A 1 96 ? -0.219 -7.075 4.921 1.00 93.00 96 GLU A O 1
ATOM 764 N N . ASP A 1 97 ? 1.141 -8.856 5.188 1.00 91.88 97 ASP A N 1
ATOM 765 C CA . ASP A 1 97 ? 1.253 -9.200 3.769 1.00 91.88 97 ASP A CA 1
ATOM 766 C C . ASP A 1 97 ? -0.115 -9.595 3.186 1.00 91.88 97 ASP A C 1
ATOM 768 O O . ASP A 1 97 ? -0.723 -10.608 3.549 1.00 91.88 97 ASP A O 1
ATOM 772 N N . ALA A 1 98 ? -0.581 -8.787 2.238 1.00 93.62 98 ALA A N 1
ATOM 773 C CA . ALA A 1 98 ? -1.860 -8.924 1.566 1.00 93.62 98 ALA A CA 1
ATOM 774 C C . ALA A 1 98 ? -1.748 -9.542 0.158 1.00 93.62 98 ALA A C 1
ATOM 776 O O . ALA A 1 98 ? -2.726 -9.545 -0.602 1.00 93.62 98 ALA A O 1
ATOM 777 N N . SER A 1 99 ? -0.591 -10.108 -0.207 1.00 91.50 99 SER A N 1
ATOM 778 C CA . SER A 1 99 ? -0.319 -10.686 -1.536 1.00 91.50 99 SER A CA 1
ATOM 779 C C . SER A 1 99 ? -1.259 -11.834 -1.889 1.00 91.50 99 SER A C 1
ATOM 781 O O . SER A 1 99 ? -1.510 -12.094 -3.059 1.00 91.50 99 SER A O 1
ATOM 783 N N . HIS A 1 100 ? -1.816 -12.526 -0.898 1.00 93.56 100 HIS A N 1
ATOM 784 C CA . HIS A 1 100 ? -2.710 -13.668 -1.121 1.00 93.56 100 HIS A CA 1
ATOM 785 C C . HIS A 1 100 ? -4.080 -13.504 -0.467 1.00 93.56 100 HIS A C 1
ATOM 787 O O . HIS A 1 100 ? -4.833 -14.468 -0.335 1.00 93.56 100 HIS A O 1
ATOM 793 N N . TRP A 1 101 ? -4.421 -12.281 -0.066 1.00 93.44 101 TRP A N 1
ATOM 794 C CA . TRP A 1 101 ? -5.735 -11.993 0.482 1.00 93.44 101 TRP A CA 1
ATOM 795 C C . TRP A 1 101 ? -6.829 -12.130 -0.576 1.00 93.44 101 TRP A C 1
ATOM 797 O O . TRP A 1 101 ? -6.686 -11.756 -1.741 1.00 93.44 101 TRP A O 1
ATOM 807 N N . THR A 1 102 ? -7.961 -12.663 -0.147 1.00 90.94 102 THR A N 1
ATOM 808 C CA . THR A 1 102 ? -9.186 -12.731 -0.940 1.00 90.94 102 THR A CA 1
ATOM 809 C C . THR A 1 102 ? -9.905 -11.380 -0.956 1.00 90.94 102 THR A C 1
ATOM 811 O O . THR A 1 102 ? -9.684 -10.524 -0.098 1.00 90.94 102 THR A O 1
ATOM 814 N N . ALA A 1 103 ? -10.830 -11.196 -1.903 1.00 87.94 103 ALA A N 1
ATOM 815 C CA . ALA A 1 103 ? -11.697 -10.016 -1.937 1.00 87.94 103 ALA A CA 1
ATOM 816 C C . ALA A 1 103 ? -12.480 -9.815 -0.622 1.00 87.94 103 ALA A C 1
ATOM 818 O O . ALA A 1 103 ? -12.654 -8.680 -0.187 1.00 87.94 103 ALA A O 1
ATOM 819 N N . ASP A 1 104 ? -12.889 -10.902 0.041 1.00 88.38 104 ASP A N 1
ATOM 820 C CA . ASP A 1 104 ? -13.602 -10.842 1.321 1.00 88.38 104 ASP A CA 1
ATOM 821 C C . ASP A 1 104 ? -12.703 -10.362 2.468 1.00 88.38 104 ASP A C 1
ATOM 823 O O . ASP A 1 104 ? -13.150 -9.585 3.310 1.00 88.38 104 ASP A O 1
ATOM 827 N N . GLN A 1 105 ? -11.427 -10.763 2.488 1.00 92.38 105 GLN A N 1
ATOM 828 C CA . GLN A 1 105 ? -10.455 -10.254 3.464 1.00 92.38 105 GLN A CA 1
ATOM 829 C C . GLN A 1 105 ? -10.209 -8.754 3.267 1.00 92.38 105 GLN A C 1
ATOM 831 O O . GLN A 1 105 ? -10.247 -7.995 4.233 1.00 92.38 105 GLN A O 1
ATOM 836 N N . PHE A 1 106 ? -10.079 -8.292 2.018 1.00 91.62 106 PHE A N 1
ATOM 837 C CA . PHE A 1 106 ? -10.032 -6.854 1.741 1.00 91.62 106 PHE A CA 1
ATOM 838 C C . PHE A 1 106 ? -11.314 -6.139 2.161 1.00 91.62 106 PHE A C 1
ATOM 840 O O . PHE A 1 106 ? -11.241 -5.047 2.718 1.00 91.62 106 PHE A O 1
ATOM 847 N N . ALA A 1 107 ? -12.484 -6.746 1.949 1.00 89.19 107 ALA A N 1
ATOM 848 C CA . ALA A 1 107 ? -13.752 -6.159 2.361 1.00 89.19 107 ALA A CA 1
ATOM 849 C C . ALA A 1 107 ? -13.871 -6.005 3.887 1.00 89.19 107 ALA A C 1
ATOM 851 O O . ALA A 1 107 ? -14.436 -5.022 4.371 1.00 89.19 107 ALA A O 1
ATOM 852 N N . GLN A 1 108 ? -13.326 -6.957 4.647 1.00 90.31 108 GLN A N 1
ATOM 853 C CA . GLN A 1 108 ? -13.303 -6.918 6.110 1.00 90.31 108 GLN A CA 1
ATOM 854 C C . GLN A 1 108 ? -12.347 -5.849 6.646 1.00 90.31 108 GLN A C 1
ATOM 856 O O . GLN A 1 108 ? -12.711 -5.135 7.580 1.00 90.31 108 GLN A O 1
ATOM 861 N N . SER A 1 109 ? -11.163 -5.714 6.045 1.00 90.38 109 SER A N 1
ATOM 862 C CA . SER A 1 109 ? -10.130 -4.788 6.527 1.00 90.38 109 SER A CA 1
ATOM 863 C C . SER A 1 109 ? -10.317 -3.357 6.018 1.00 90.38 109 SER A C 1
ATOM 865 O O . SER A 1 109 ? -10.133 -2.398 6.762 1.00 90.38 109 SER A O 1
ATOM 867 N N . LEU A 1 110 ? -10.705 -3.185 4.753 1.00 89.81 110 LEU A N 1
ATOM 868 C CA . LEU A 1 110 ? -10.779 -1.879 4.085 1.00 89.81 110 LEU A CA 1
ATOM 869 C C . LEU A 1 110 ? -12.213 -1.351 3.929 1.00 89.81 110 LEU A C 1
ATOM 871 O O . LEU A 1 110 ? -12.393 -0.192 3.544 1.00 89.81 110 LEU A O 1
ATOM 875 N N . GLY A 1 111 ? -13.220 -2.177 4.230 1.00 88.31 111 GLY A N 1
ATOM 876 C CA . GLY A 1 111 ? -14.625 -1.936 3.900 1.00 88.31 111 GLY A CA 1
ATOM 877 C C . GLY A 1 111 ? -14.989 -2.434 2.493 1.00 88.31 111 GLY A C 1
ATOM 878 O O . GLY A 1 111 ? -14.146 -2.981 1.787 1.00 88.31 111 GLY A O 1
ATOM 879 N N . PRO A 1 112 ? -16.241 -2.271 2.038 1.00 84.06 112 PRO A N 1
ATOM 880 C CA . PRO A 1 112 ? -16.629 -2.670 0.686 1.00 84.06 112 PRO A CA 1
ATOM 881 C C . PRO A 1 112 ? -15.900 -1.827 -0.373 1.00 84.06 112 PRO A C 1
ATOM 883 O O . PRO A 1 112 ? -15.772 -0.610 -0.228 1.00 84.06 112 PRO A O 1
ATOM 886 N N . ALA A 1 113 ? -15.447 -2.465 -1.455 1.00 86.00 113 ALA A N 1
ATOM 887 C CA . ALA A 1 113 ? -14.825 -1.757 -2.573 1.00 86.00 113 ALA A CA 1
ATOM 888 C C . ALA A 1 113 ? -15.825 -0.805 -3.247 1.00 86.00 113 ALA A C 1
ATOM 890 O O . ALA A 1 113 ? -16.997 -1.143 -3.428 1.00 86.00 113 ALA A O 1
ATOM 891 N N . ALA A 1 114 ? -15.354 0.375 -3.657 1.00 79.44 114 ALA A N 1
ATOM 892 C CA . ALA A 1 114 ? -16.201 1.368 -4.316 1.00 79.44 114 ALA A CA 1
ATOM 893 C C . ALA A 1 114 ? -16.502 0.990 -5.774 1.00 79.44 114 ALA A C 1
ATOM 895 O O . ALA A 1 114 ? -17.578 1.287 -6.287 1.00 79.44 114 ALA A O 1
ATOM 896 N N . LEU A 1 115 ? -15.544 0.343 -6.443 1.00 73.56 115 LEU A N 1
ATOM 897 C CA . LEU A 1 115 ? -15.671 -0.150 -7.811 1.00 73.56 115 LEU A CA 1
ATOM 898 C C . LEU A 1 115 ? -14.977 -1.509 -7.916 1.00 73.56 115 LEU A C 1
ATOM 900 O O . LEU A 1 115 ? -13.884 -1.695 -7.380 1.00 73.56 115 LEU A O 1
ATOM 904 N N . GLY A 1 116 ? -15.606 -2.439 -8.629 1.00 60.75 116 GLY A N 1
ATOM 905 C CA . GLY A 1 116 ? -15.032 -3.731 -8.984 1.00 60.75 116 GLY A CA 1
ATOM 906 C C . GLY A 1 116 ? -15.311 -4.025 -10.450 1.00 60.75 116 GLY A C 1
ATOM 907 O O . GLY A 1 116 ? -16.447 -3.888 -10.907 1.00 60.75 116 GLY A O 1
ATOM 908 N N . GLY A 1 117 ? -14.280 -4.392 -11.203 1.00 60.00 117 GLY A N 1
ATOM 909 C CA . GLY A 1 117 ? -14.396 -4.664 -12.631 1.00 60.00 117 GLY A CA 1
ATOM 910 C C . GLY A 1 117 ? -13.462 -5.780 -13.076 1.00 60.00 117 GLY A C 1
ATOM 911 O O . GLY A 1 117 ? -12.438 -6.047 -12.451 1.00 60.00 117 GLY A O 1
ATOM 912 N N . SER A 1 118 ? -13.804 -6.433 -14.186 1.00 51.78 118 SER A N 1
ATOM 913 C CA . SER A 1 118 ? -12.832 -7.219 -14.950 1.00 51.78 118 SER A CA 1
ATOM 914 C C . SER A 1 118 ? -12.283 -6.312 -16.044 1.00 51.78 118 SER A C 1
ATOM 916 O O . SER A 1 118 ? -13.053 -5.768 -16.838 1.00 51.78 118 SER A O 1
ATOM 918 N N . SER A 1 119 ? -10.971 -6.080 -16.062 1.00 45.03 119 SER A N 1
ATOM 919 C CA . SER A 1 119 ? -10.369 -5.335 -17.167 1.00 45.03 119 SER A CA 1
ATOM 920 C C . SER A 1 119 ? -10.342 -6.254 -18.390 1.00 45.03 119 SER A C 1
ATOM 922 O O . SER A 1 119 ? -9.668 -7.283 -18.385 1.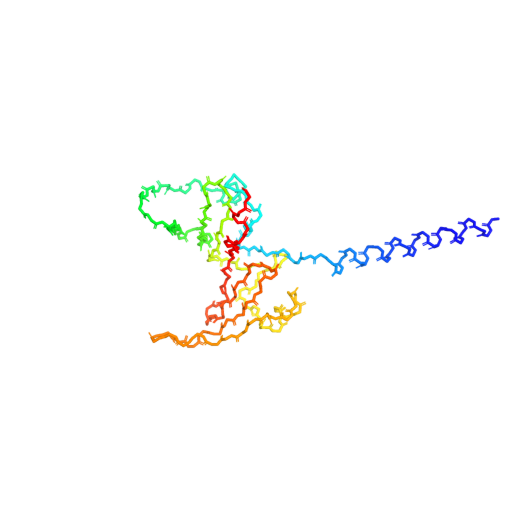00 45.03 119 SER A O 1
ATOM 924 N N . ARG A 1 120 ? -11.134 -5.928 -19.418 1.00 40.78 120 ARG A N 1
ATOM 925 C CA . ARG A 1 120 ? -11.066 -6.546 -20.750 1.00 40.78 120 ARG A CA 1
ATOM 926 C C . ARG A 1 120 ? -10.442 -5.544 -21.715 1.00 40.78 120 ARG A C 1
ATOM 928 O O . ARG A 1 120 ? -11.143 -4.929 -22.514 1.00 40.78 120 ARG A O 1
ATOM 935 N N . THR A 1 121 ? -9.126 -5.399 -21.643 1.00 35.25 121 THR A N 1
ATOM 936 C CA . THR A 1 121 ? -8.346 -4.771 -22.715 1.00 35.25 121 THR A CA 1
ATOM 937 C C . THR A 1 121 ? -7.733 -5.880 -23.568 1.00 35.25 121 THR A C 1
ATOM 939 O O . THR A 1 121 ? -7.333 -6.925 -23.054 1.00 35.25 121 THR A O 1
ATOM 942 N N . VAL A 1 122 ? -7.750 -5.692 -24.888 1.00 36.31 122 VAL A N 1
ATOM 943 C CA . VAL A 1 122 ? -7.408 -6.704 -25.900 1.00 36.31 122 VAL A CA 1
ATOM 944 C C . VAL A 1 122 ? -6.002 -7.266 -25.656 1.00 36.31 122 VAL A C 1
ATOM 946 O O . VAL A 1 122 ? -5.016 -6.583 -25.906 1.00 36.31 122 VAL A O 1
ATOM 949 N N . GLY A 1 123 ? -5.926 -8.514 -25.181 1.00 41.59 123 GLY A N 1
ATOM 950 C CA . GLY A 1 123 ? -4.682 -9.283 -25.052 1.00 41.59 123 GLY A CA 1
ATOM 951 C C . GLY A 1 123 ? -4.347 -9.799 -23.648 1.00 41.59 123 GLY A C 1
ATOM 952 O O . GLY A 1 123 ? -3.556 -10.732 -23.548 1.00 41.59 123 GLY A O 1
ATOM 953 N N . GLU A 1 124 ? -4.958 -9.278 -22.579 1.00 42.69 124 GLU A N 1
ATOM 954 C CA . GLU A 1 124 ? -4.664 -9.726 -21.207 1.00 42.69 124 GLU A CA 1
ATOM 955 C C . GLU A 1 124 ? -5.733 -10.676 -20.643 1.00 42.69 124 GLU A C 1
ATOM 957 O O . GLU A 1 124 ? -6.941 -10.478 -20.795 1.00 42.69 124 GLU A O 1
ATOM 962 N N . THR A 1 125 ? -5.272 -11.729 -19.964 1.00 44.75 125 THR A N 1
ATOM 963 C CA . THR A 1 125 ? -6.075 -12.611 -19.105 1.00 44.75 125 THR A CA 1
ATOM 964 C C . THR A 1 125 ? -6.920 -11.777 -18.145 1.00 44.75 125 THR A C 1
ATOM 966 O O . THR A 1 125 ? -6.389 -10.857 -17.534 1.00 44.75 125 THR A O 1
ATOM 969 N N . GLY A 1 126 ? -8.214 -12.087 -18.007 1.00 49.47 126 GLY A N 1
ATOM 970 C CA . GLY A 1 126 ? -9.188 -11.290 -17.250 1.00 49.47 126 GLY A CA 1
ATOM 971 C C . GLY A 1 126 ? -8.796 -11.039 -15.791 1.00 49.47 126 GLY A C 1
ATOM 972 O O . GLY A 1 126 ? -9.199 -11.782 -14.901 1.00 49.47 126 GLY A O 1
ATOM 973 N N . ARG A 1 127 ? -8.037 -9.966 -15.556 1.00 58.12 127 ARG A N 1
ATOM 974 C CA . ARG A 1 127 ? -7.637 -9.488 -14.233 1.00 58.12 127 ARG A CA 1
ATOM 975 C C . ARG A 1 127 ? -8.826 -8.768 -13.599 1.00 58.12 127 ARG A C 1
ATOM 977 O O . ARG A 1 127 ? -9.310 -7.756 -14.121 1.00 58.12 127 ARG A O 1
ATOM 984 N N . SER A 1 128 ? -9.331 -9.313 -12.495 1.00 76.81 128 SER A N 1
ATOM 985 C CA . SER A 1 128 ? -10.274 -8.610 -11.625 1.00 76.81 128 SER A CA 1
ATOM 986 C C . SER A 1 128 ? -9.524 -7.558 -10.817 1.00 76.81 128 SER A C 1
ATOM 988 O O . SER A 1 128 ? -8.405 -7.806 -10.368 1.00 76.81 128 SER A O 1
ATOM 990 N N . HIS A 1 129 ? -10.134 -6.392 -10.630 1.00 85.62 129 HIS A N 1
ATOM 991 C CA . HIS A 1 129 ? -9.591 -5.336 -9.784 1.00 85.62 129 HIS A CA 1
ATOM 992 C C . HIS A 1 129 ? -10.641 -4.809 -8.808 1.00 85.62 129 HIS A C 1
ATOM 994 O O . HIS A 1 129 ? -11.840 -4.846 -9.099 1.00 85.62 129 HIS A O 1
ATOM 1000 N N . LEU A 1 130 ? -10.173 -4.291 -7.673 1.00 90.25 130 LEU A N 1
ATOM 1001 C CA . LEU A 1 130 ? -10.977 -3.570 -6.689 1.00 90.25 130 LEU A CA 1
ATOM 1002 C C . LEU A 1 130 ? -10.365 -2.196 -6.439 1.00 90.25 130 LEU A C 1
ATOM 1004 O O . LEU A 1 130 ? -9.169 -2.082 -6.173 1.00 90.25 130 LEU A O 1
ATOM 1008 N N . ALA A 1 131 ? -11.191 -1.158 -6.504 1.00 90.31 131 ALA A N 1
ATOM 1009 C CA . ALA A 1 131 ? -10.777 0.204 -6.214 1.00 90.31 131 ALA A CA 1
ATOM 1010 C C . ALA A 1 131 ? -11.284 0.649 -4.841 1.00 90.31 131 ALA A C 1
ATOM 1012 O O . ALA A 1 131 ? -12.473 0.535 -4.518 1.00 90.31 131 ALA A O 1
ATOM 1013 N N . TYR A 1 132 ? -10.375 1.250 -4.083 1.00 90.19 132 TYR A N 1
ATOM 1014 C CA . TYR A 1 132 ? -10.599 1.825 -2.767 1.00 90.19 132 TYR A CA 1
ATOM 1015 C C . TYR A 1 132 ? -10.155 3.297 -2.757 1.00 90.19 132 TYR A C 1
ATOM 1017 O O . TYR A 1 132 ? -9.069 3.621 -2.270 1.00 90.19 132 TYR A O 1
ATOM 1025 N N . PRO A 1 133 ? -10.976 4.223 -3.293 1.00 87.06 133 PRO A N 1
ATOM 1026 C CA . PRO A 1 133 ? -10.609 5.636 -3.423 1.00 87.06 133 PRO A CA 1
ATOM 1027 C C . PRO A 1 133 ? -10.294 6.317 -2.087 1.00 87.06 133 PRO A C 1
ATOM 1029 O O . PRO A 1 133 ? -9.345 7.092 -2.004 1.00 87.06 133 PRO A O 1
ATOM 1032 N N . GLU A 1 134 ? -11.030 5.969 -1.026 1.00 86.31 134 GLU A N 1
ATOM 1033 C CA . GLU A 1 134 ? -10.811 6.473 0.344 1.00 86.31 134 GLU A CA 1
ATOM 1034 C C . GLU A 1 134 ? -9.416 6.164 0.898 1.00 86.31 134 GLU A C 1
ATOM 1036 O O . GLU A 1 134 ? -8.913 6.859 1.788 1.00 86.31 134 GLU A O 1
ATOM 1041 N N . HIS A 1 135 ? -8.811 5.122 0.339 1.00 88.94 135 HIS A N 1
ATOM 1042 C CA . HIS A 1 135 ? -7.510 4.576 0.683 1.00 88.94 135 HIS A CA 1
ATOM 1043 C C . HIS A 1 135 ? -6.455 4.858 -0.387 1.00 88.94 135 HIS A C 1
ATOM 1045 O O . HIS A 1 135 ? -5.307 4.458 -0.223 1.00 88.94 135 HIS A O 1
ATOM 1051 N N . ARG A 1 136 ? -6.831 5.548 -1.477 1.00 91.00 136 ARG A N 1
ATOM 1052 C CA . ARG A 1 136 ? -5.963 5.817 -2.635 1.00 91.00 136 ARG A CA 1
ATOM 1053 C C . ARG A 1 136 ? -5.349 4.547 -3.230 1.00 91.00 136 ARG A C 1
ATOM 1055 O O . ARG A 1 136 ? -4.218 4.576 -3.704 1.00 91.00 136 ARG A O 1
ATOM 1062 N N . LEU A 1 137 ? -6.097 3.447 -3.179 1.00 92.25 137 LEU A N 1
ATOM 1063 C CA . LEU A 1 137 ? -5.618 2.107 -3.495 1.00 92.25 137 LEU A CA 1
ATOM 1064 C C . LEU A 1 137 ? -6.411 1.496 -4.651 1.00 92.25 137 LEU A C 1
ATOM 1066 O O . LEU A 1 137 ? -7.644 1.542 -4.683 1.00 92.25 137 LEU A O 1
ATOM 1070 N N . LEU A 1 138 ? -5.689 0.852 -5.558 1.00 92.31 138 LEU A N 1
ATOM 1071 C CA . LEU A 1 138 ? -6.213 -0.077 -6.545 1.00 92.31 138 LEU A CA 1
ATOM 1072 C C . LEU A 1 138 ? -5.537 -1.436 -6.350 1.00 92.31 138 LEU A C 1
ATOM 1074 O O . LEU A 1 138 ? -4.313 -1.518 -6.267 1.00 92.31 138 LEU A O 1
ATOM 1078 N N . ILE A 1 139 ? -6.343 -2.490 -6.269 1.00 91.94 139 ILE A N 1
ATOM 1079 C CA . ILE A 1 139 ? -5.885 -3.867 -6.076 1.00 91.94 139 ILE A CA 1
ATOM 1080 C C . ILE A 1 139 ? -6.147 -4.637 -7.359 1.00 91.94 139 ILE A C 1
ATOM 1082 O O . ILE A 1 139 ? -7.297 -4.728 -7.792 1.00 91.94 139 ILE A O 1
ATOM 1086 N N . TYR A 1 140 ? -5.106 -5.224 -7.937 1.00 90.25 140 TYR A N 1
ATOM 1087 C CA . TYR A 1 140 ? -5.222 -6.194 -9.020 1.00 90.25 140 TYR A CA 1
ATOM 1088 C C . TYR A 1 140 ? -5.043 -7.600 -8.464 1.00 90.25 140 TYR A C 1
ATOM 1090 O O . TYR A 1 140 ? -4.065 -7.867 -7.773 1.00 90.25 140 TYR A O 1
ATOM 1098 N N . PHE A 1 141 ? -5.967 -8.499 -8.790 1.00 87.56 141 PHE A N 1
ATOM 1099 C CA . PHE A 1 141 ? -5.846 -9.912 -8.444 1.00 87.56 141 PHE A CA 1
ATOM 1100 C C . PHE A 1 141 ? -5.136 -10.626 -9.585 1.00 87.56 141 PHE A C 1
ATOM 1102 O O . PHE A 1 141 ? -5.674 -10.722 -10.694 1.00 87.56 141 PHE A O 1
ATOM 1109 N N . GLU A 1 142 ? -3.928 -11.116 -9.321 1.00 84.06 142 GLU A N 1
ATOM 1110 C CA . GLU A 1 142 ? -3.140 -11.853 -10.303 1.00 84.06 142 GLU A CA 1
ATOM 1111 C C . GLU A 1 142 ? -2.880 -13.287 -9.831 1.00 84.06 142 GLU A C 1
ATOM 1113 O O . GLU A 1 142 ? -2.870 -13.551 -8.627 1.00 84.06 142 GLU A O 1
ATOM 1118 N N . PRO A 1 143 ? -2.650 -14.240 -10.755 1.00 80.00 143 PRO A N 1
ATOM 1119 C CA . PRO A 1 143 ? -2.406 -15.636 -10.387 1.00 80.00 143 PRO A CA 1
ATOM 1120 C C . PRO A 1 143 ? -1.203 -15.834 -9.455 1.00 80.00 143 PRO A C 1
ATOM 1122 O O . PRO A 1 143 ? -1.162 -16.800 -8.701 1.00 80.00 143 PRO A O 1
ATOM 1125 N N . THR A 1 144 ? -0.220 -14.935 -9.523 1.00 81.69 144 THR A N 1
ATOM 1126 C CA . THR A 1 144 ? 1.016 -14.978 -8.731 1.00 81.69 144 THR A CA 1
ATOM 1127 C C . THR A 1 144 ? 0.919 -14.222 -7.408 1.00 81.69 144 THR A C 1
ATOM 1129 O O . THR A 1 144 ? 1.840 -14.308 -6.605 1.00 81.69 144 THR A O 1
ATOM 1132 N N . GLY A 1 145 ? -0.172 -13.494 -7.173 1.00 86.38 145 GLY A N 1
ATOM 1133 C CA . GLY A 1 145 ? -0.354 -12.629 -6.013 1.00 86.38 145 GLY A CA 1
ATOM 1134 C C . GLY A 1 145 ? -1.056 -11.325 -6.379 1.00 86.38 145 GLY A C 1
ATOM 1135 O O . GLY A 1 145 ? -1.082 -10.902 -7.533 1.00 86.38 145 GLY A O 1
ATOM 1136 N N . ASN A 1 146 ? -1.651 -10.690 -5.382 1.00 90.19 146 ASN A N 1
ATOM 1137 C CA . ASN A 1 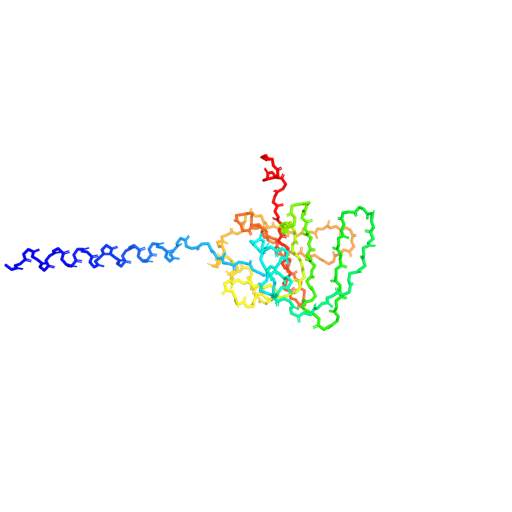146 ? -2.271 -9.388 -5.504 1.00 90.19 146 ASN A CA 1
ATOM 1138 C C . ASN A 1 146 ? -1.198 -8.324 -5.727 1.00 90.19 146 ASN A C 1
ATOM 1140 O O . ASN A 1 146 ? -0.123 -8.378 -5.136 1.00 90.19 146 ASN A O 1
ATOM 1144 N N . ARG A 1 147 ? -1.519 -7.320 -6.538 1.00 89.94 147 ARG A N 1
ATOM 1145 C CA . ARG A 1 147 ? -0.674 -6.145 -6.751 1.00 89.94 147 ARG A CA 1
ATOM 1146 C C . ARG A 1 147 ? -1.405 -4.900 -6.288 1.00 89.94 147 ARG A C 1
ATOM 1148 O O . ARG A 1 147 ? -2.553 -4.673 -6.679 1.00 89.94 147 ARG A O 1
ATOM 1155 N N . PHE A 1 148 ? -0.733 -4.092 -5.475 1.00 91.81 148 PHE A N 1
ATOM 1156 C CA . PHE A 1 148 ? -1.225 -2.781 -5.070 1.00 91.81 148 PHE A CA 1
ATOM 1157 C C . PHE A 1 148 ? -0.692 -1.700 -6.000 1.00 91.81 148 PHE A C 1
ATOM 1159 O O . PHE A 1 148 ? 0.471 -1.709 -6.398 1.00 91.81 148 PHE A O 1
ATOM 1166 N N . VAL A 1 149 ? -1.561 -0.744 -6.304 1.00 91.31 149 VAL A N 1
ATOM 1167 C CA . VAL A 1 149 ? -1.189 0.538 -6.889 1.00 91.31 149 VAL A CA 1
ATOM 1168 C C . VAL A 1 149 ? -1.762 1.625 -5.998 1.00 91.31 149 VAL A C 1
ATOM 1170 O O . VAL A 1 149 ? -2.982 1.748 -5.857 1.00 91.31 149 VAL A O 1
ATOM 1173 N N . LEU A 1 150 ? -0.877 2.404 -5.385 1.00 91.38 150 LEU A N 1
ATOM 1174 C CA . LEU A 1 150 ? -1.225 3.556 -4.568 1.00 91.38 150 LEU A CA 1
ATOM 1175 C C . LEU A 1 150 ? -0.972 4.823 -5.368 1.00 91.38 150 LEU A C 1
ATOM 1177 O O . LEU A 1 150 ? 0.072 4.951 -5.999 1.00 91.38 150 LEU A O 1
ATOM 1181 N N . PHE A 1 151 ? -1.888 5.784 -5.336 1.00 88.75 151 PHE A N 1
ATOM 1182 C CA . PHE A 1 151 ? -1.686 7.043 -6.051 1.00 88.75 151 PHE A CA 1
ATOM 1183 C C . PHE A 1 151 ? -2.422 8.214 -5.407 1.00 88.75 151 PHE A C 1
ATOM 1185 O O . PHE A 1 151 ? -3.561 8.104 -4.954 1.00 88.75 151 PHE A O 1
ATOM 1192 N N . LYS A 1 152 ? -1.794 9.388 -5.387 1.00 83.94 152 LYS A N 1
ATOM 1193 C CA . LYS A 1 152 ? -2.480 10.621 -5.009 1.00 83.94 152 LYS A CA 1
ATOM 1194 C C . LYS A 1 152 ? -3.401 11.050 -6.148 1.00 83.94 152 LYS A C 1
ATOM 1196 O O . LYS A 1 152 ? -2.993 11.131 -7.300 1.00 83.94 152 LYS A O 1
ATOM 1201 N N . SER A 1 153 ? -4.660 11.334 -5.821 1.00 67.38 153 SER A N 1
ATOM 1202 C CA . SER A 1 153 ? -5.591 11.918 -6.787 1.00 67.38 153 SER A CA 1
ATOM 1203 C C . SER A 1 153 ? -5.071 13.288 -7.223 1.00 67.38 153 SER A C 1
ATOM 1205 O O . SER A 1 153 ? -4.785 14.130 -6.373 1.00 67.38 153 SER A O 1
ATOM 1207 N N . GLY A 1 154 ? -5.000 13.541 -8.533 1.00 56.97 154 GLY A N 1
ATOM 1208 C CA . GLY A 1 154 ? -4.552 14.829 -9.086 1.00 56.97 154 GLY A CA 1
ATOM 1209 C C . GLY A 1 154 ? -5.419 16.032 -8.688 1.00 56.97 154 GLY A C 1
ATOM 1210 O O . GLY A 1 154 ? -5.052 17.171 -8.953 1.00 56.97 154 GLY A O 1
ATOM 1211 N N . LYS A 1 155 ? -6.562 15.805 -8.026 1.00 50.81 155 LYS A N 1
ATOM 1212 C CA . LYS A 1 155 ? -7.413 16.873 -7.486 1.00 50.81 155 LYS A CA 1
ATOM 1213 C C . LYS A 1 155 ? -6.861 17.502 -6.200 1.00 50.81 155 LYS A C 1
ATOM 1215 O O . LYS A 1 155 ? -7.321 18.571 -5.820 1.00 50.81 155 LYS A O 1
ATOM 1220 N N . ASP A 1 156 ? -5.885 16.863 -5.556 1.00 51.31 156 ASP A N 1
ATOM 1221 C CA . ASP A 1 156 ? -5.238 17.392 -4.350 1.00 51.31 156 ASP A CA 1
ATOM 1222 C C . ASP A 1 156 ? -4.034 18.295 -4.665 1.00 51.31 156 ASP A C 1
ATOM 1224 O O . ASP A 1 156 ? -3.470 18.902 -3.760 1.00 51.31 156 ASP A O 1
ATOM 1228 N N . SER A 1 157 ? -3.644 18.395 -5.940 1.00 45.81 157 SER A N 1
ATOM 1229 C CA . SER A 1 157 ? -2.494 19.181 -6.406 1.00 45.81 157 SER A CA 1
ATOM 1230 C C . SER A 1 157 ? -2.798 20.673 -6.593 1.00 45.81 157 SER A C 1
ATOM 1232 O O . SER A 1 157 ? -1.941 21.414 -7.064 1.00 45.81 157 SER A O 1
ATOM 1234 N N . SER A 1 158 ? -4.014 21.128 -6.276 1.00 37.66 158 SER A N 1
ATOM 1235 C CA . SER A 1 158 ? -4.394 22.541 -6.355 1.00 37.66 158 SER A CA 1
ATOM 1236 C C . SER A 1 158 ? -4.454 23.162 -4.961 1.00 37.66 158 SER A C 1
ATOM 1238 O O . SER A 1 158 ? -5.509 23.145 -4.322 1.00 37.66 158 SER A O 1
ATOM 1240 N N . ASN A 1 159 ? -3.329 23.711 -4.511 1.00 37.50 159 ASN A N 1
ATOM 1241 C CA . ASN A 1 159 ? -3.277 24.805 -3.542 1.00 37.50 159 ASN A CA 1
ATOM 1242 C C . ASN A 1 159 ? -2.138 25.748 -3.916 1.00 37.50 159 ASN A C 1
ATOM 1244 O O . ASN A 1 159 ? -0.999 25.250 -4.042 1.00 37.50 159 ASN A O 1
#

Secondary structure (DSSP, 8-state):
-HHHHHHHHHHHHHHHHHHHHHHHTPPPPEEETTB-TT-BHHHHHHHT-S--------SSS------TTS--EEEEE-TTSBEEEEEES-EEETTEE-TT--HHHHHHHH-S-SEEEEE--TTS--EEEEEEGGGTEEEEEETTEEEEEEE--GGG---

Radius of gyration: 20.59 Å; chains: 1; bounding box: 43×40×75 Å

Foldseek 3Di:
DVVVVVVVVVVVVVVVVVVVVVVVPDQWAKAAQPHDLQDFLVRVCVSQPDPQDDDDDPDDDADQDDDPPGQRKGFDADPVRGTFKIKGGFIDTNRDGQFPPDQVNCCVRRNHFPDWDFDDDPPDDGWIWGHRVVRQWIWTQDPRTIMIMHGDDPVVVDD

pLDDT: mean 73.32, std 18.68, range [35.06, 93.62]

Sequence (159 aa):
MAKKKEILILALVIAVVATFCAYRFQKPTISISGVSLKDTRASSCSHLEFDDYRHFSSDEWTEHFYRMDSANIDIVYDESGSIHRLEGGIPEVDGEDASHWTADQFAQSLGPAALGGSSRTVGETGRSHLAYPEHRLLIYFEPTGNRFVLFKSGKDSSN